Protein AF-A0A9P7RFN3-F1 (afdb_monomer_lite)

Radius of gyration: 37.23 Å; chains: 1; bounding box: 100×53×46 Å

Structure (mmCIF, N/CA/C/O backbone):
data_AF-A0A9P7RFN3-F1
#
_entry.id   AF-A0A9P7RFN3-F1
#
loop_
_atom_site.group_PDB
_atom_site.id
_atom_site.type_symbol
_atom_site.label_atom_id
_atom_site.label_alt_id
_atom_site.label_comp_id
_atom_site.label_asym_id
_atom_site.label_entity_id
_atom_site.label_seq_id
_atom_site.pdbx_PDB_ins_code
_atom_site.Cartn_x
_atom_site.Cartn_y
_atom_site.Cartn_z
_atom_site.occupancy
_atom_site.B_iso_or_equiv
_atom_site.auth_seq_id
_atom_site.auth_comp_id
_atom_site.auth_asym_id
_atom_site.auth_atom_id
_atom_site.pdbx_PDB_model_num
ATOM 1 N N . MET A 1 1 ? 21.310 21.988 17.094 1.00 41.12 1 MET A N 1
ATOM 2 C CA . MET A 1 1 ? 22.028 23.211 16.680 1.00 41.12 1 MET A CA 1
ATOM 3 C C . MET A 1 1 ? 23.391 23.173 17.353 1.00 41.12 1 MET A C 1
ATOM 5 O O . MET A 1 1 ? 23.489 23.483 18.530 1.00 41.12 1 MET A O 1
ATOM 9 N N . VAL A 1 2 ? 24.391 22.618 16.665 1.00 37.69 2 VAL A N 1
ATOM 10 C CA . VAL A 1 2 ? 25.751 22.451 17.198 1.00 37.69 2 VAL A CA 1
ATOM 11 C C . VAL A 1 2 ? 26.599 23.573 16.620 1.00 37.69 2 VAL A C 1
ATOM 13 O O . VAL A 1 2 ? 26.832 23.624 15.416 1.00 37.69 2 VAL A O 1
ATOM 16 N N . THR A 1 3 ? 26.987 24.504 17.481 1.00 38.91 3 THR A N 1
ATOM 17 C CA . THR A 1 3 ? 27.820 25.658 17.145 1.00 38.91 3 THR A CA 1
ATOM 18 C C . THR A 1 3 ? 29.280 25.217 17.185 1.00 38.91 3 THR A C 1
ATOM 20 O O . THR A 1 3 ? 29.795 24.887 18.251 1.00 38.91 3 THR A O 1
ATOM 23 N N . ILE A 1 4 ? 29.945 25.170 16.031 1.00 41.97 4 ILE A N 1
ATOM 24 C CA . ILE A 1 4 ? 31.374 24.848 15.943 1.00 41.97 4 ILE A CA 1
ATOM 25 C C . ILE A 1 4 ? 32.160 26.151 16.136 1.00 41.97 4 ILE A C 1
ATOM 27 O O . ILE A 1 4 ? 31.985 27.109 15.384 1.00 41.97 4 ILE A O 1
ATOM 31 N N . LEU A 1 5 ? 32.986 26.190 17.185 1.00 44.91 5 LEU A N 1
ATOM 32 C CA . LEU A 1 5 ? 33.899 27.290 17.509 1.00 44.91 5 LEU A CA 1
ATOM 33 C C . LEU A 1 5 ? 34.932 27.493 16.378 1.00 44.91 5 LEU A C 1
ATOM 35 O O . LEU A 1 5 ? 35.460 26.500 15.871 1.00 44.91 5 LEU A O 1
ATOM 39 N N . PRO A 1 6 ? 35.290 28.739 16.014 1.00 46.91 6 PRO A N 1
ATOM 40 C CA . PRO A 1 6 ? 36.353 28.992 15.050 1.00 46.91 6 PRO A CA 1
ATOM 41 C C . PRO A 1 6 ? 37.712 28.548 15.609 1.00 46.91 6 PRO A C 1
ATOM 43 O O . PRO A 1 6 ? 38.085 28.852 16.743 1.00 46.91 6 PRO A O 1
ATOM 46 N N . SER A 1 7 ? 38.437 27.799 14.784 1.00 49.69 7 SER A N 1
ATOM 47 C CA . SER A 1 7 ? 39.747 27.220 15.056 1.00 49.69 7 SER A CA 1
ATOM 48 C C . SER A 1 7 ? 40.790 28.274 15.436 1.00 49.69 7 SER A C 1
ATOM 50 O O . SER A 1 7 ? 41.080 29.189 14.666 1.00 49.69 7 SER A O 1
ATOM 52 N N . LEU A 1 8 ? 41.400 28.076 16.605 1.00 51.91 8 LEU A N 1
ATOM 53 C CA . LEU A 1 8 ? 42.621 28.723 17.085 1.00 51.91 8 LEU A CA 1
ATOM 54 C C . LEU A 1 8 ? 43.817 28.320 16.210 1.00 51.91 8 LEU A C 1
ATOM 56 O O . LEU A 1 8 ? 44.515 27.358 16.521 1.00 51.91 8 LEU A O 1
ATOM 60 N N . TRP A 1 9 ? 44.053 29.027 15.109 1.00 46.06 9 TRP A N 1
ATOM 61 C CA . TRP A 1 9 ? 45.324 28.956 14.384 1.00 46.06 9 TRP A CA 1
ATOM 62 C C . TRP A 1 9 ? 45.925 30.364 14.334 1.00 46.06 9 TRP A C 1
ATOM 64 O O . TRP A 1 9 ? 45.251 31.286 13.871 1.00 46.06 9 TRP A O 1
ATOM 74 N N . PRO A 1 10 ? 47.156 30.581 14.830 1.00 53.03 10 PRO A N 1
ATOM 75 C CA . PRO A 1 10 ? 47.802 31.878 14.703 1.00 53.03 10 PRO A CA 1
ATOM 76 C C . PRO A 1 10 ? 48.112 32.151 13.226 1.00 53.03 10 PRO A C 1
ATOM 78 O O . PRO A 1 10 ? 48.768 31.347 12.563 1.00 53.03 10 PRO A O 1
ATOM 81 N N . CYS A 1 11 ? 47.650 33.292 12.709 1.00 50.00 11 CYS A N 1
ATOM 82 C CA . CYS A 1 11 ? 48.078 33.787 11.403 1.00 50.00 11 CYS A CA 1
ATOM 83 C C . CYS A 1 11 ? 49.600 34.005 11.421 1.00 50.00 11 CYS A C 1
ATOM 85 O O . CYS A 1 11 ? 50.093 34.700 12.315 1.00 50.00 11 CYS A O 1
ATOM 87 N N . PRO A 1 12 ? 50.361 33.455 10.461 1.00 52.66 12 PRO A N 1
ATOM 88 C CA . PRO A 1 12 ? 51.785 33.729 10.378 1.00 52.66 12 PRO A CA 1
ATOM 89 C C . PRO A 1 12 ? 52.007 35.205 10.024 1.00 52.66 12 PRO A C 1
ATOM 91 O O . PRO A 1 12 ? 51.424 35.730 9.076 1.00 52.66 12 PRO A O 1
ATOM 94 N N . ASP A 1 13 ? 52.858 35.875 10.802 1.00 53.84 13 ASP A N 1
ATOM 95 C CA . ASP A 1 13 ? 53.282 37.252 10.556 1.00 53.84 13 ASP A CA 1
ATOM 96 C C . ASP A 1 13 ? 54.140 37.302 9.280 1.00 53.84 13 ASP A C 1
ATOM 98 O O . ASP A 1 13 ? 55.315 36.918 9.264 1.00 53.84 13 ASP A O 1
ATOM 102 N N . LEU A 1 14 ? 53.532 37.761 8.182 1.00 55.12 14 LEU A N 1
ATOM 103 C CA . LEU A 1 14 ? 54.145 37.845 6.851 1.00 55.12 14 LEU A CA 1
ATOM 104 C C . LEU A 1 14 ? 55.351 38.800 6.791 1.00 55.12 14 LEU A C 1
ATOM 106 O O . LEU A 1 14 ? 56.052 38.844 5.781 1.00 55.12 14 LEU A O 1
ATOM 110 N N . LYS A 1 15 ? 55.650 39.537 7.868 1.00 54.09 15 LYS A N 1
ATOM 111 C CA . LYS A 1 15 ? 56.782 40.470 7.926 1.00 54.09 15 LYS A CA 1
ATOM 112 C C . LYS A 1 15 ? 58.150 39.798 8.100 1.00 54.09 15 LYS A C 1
ATOM 114 O O . LYS A 1 15 ? 59.167 40.485 8.038 1.00 54.09 15 LYS A O 1
ATOM 119 N N . LYS A 1 16 ? 58.199 38.472 8.291 1.00 53.00 16 LYS A N 1
ATOM 120 C CA . LYS A 1 16 ? 59.442 37.690 8.463 1.00 53.00 16 LYS A CA 1
ATOM 121 C C . LYS A 1 16 ? 59.885 36.882 7.241 1.00 53.00 16 LYS A C 1
ATOM 123 O O . LYS A 1 16 ? 60.815 36.086 7.353 1.00 53.00 16 LYS A O 1
ATOM 128 N N . ILE A 1 17 ? 59.280 37.091 6.073 1.00 52.03 17 ILE A N 1
ATOM 129 C CA . ILE A 1 17 ? 59.792 36.499 4.833 1.00 52.03 17 ILE A CA 1
ATOM 130 C C . ILE A 1 17 ? 60.946 37.377 4.342 1.00 52.03 17 ILE A C 1
ATOM 132 O O . ILE A 1 17 ? 60.751 38.349 3.616 1.00 52.03 17 ILE A O 1
ATOM 136 N N . SER A 1 18 ? 62.168 37.057 4.773 1.00 59.69 18 SER A N 1
ATOM 137 C CA . SER A 1 18 ? 63.365 37.609 4.146 1.00 59.69 18 SER A CA 1
ATOM 138 C C . SER A 1 18 ? 63.447 37.067 2.721 1.00 59.69 18 SER A C 1
ATOM 140 O O . SER A 1 18 ? 63.656 35.867 2.524 1.00 59.69 18 SER A O 1
ATOM 142 N N . LEU A 1 19 ? 63.274 37.938 1.729 1.00 58.59 19 LEU A N 1
ATOM 143 C CA . LEU A 1 19 ? 63.600 37.609 0.346 1.00 58.59 19 LEU A CA 1
ATOM 144 C C . LEU A 1 19 ? 65.082 37.201 0.274 1.00 58.59 19 LEU A C 1
ATOM 146 O O . LEU A 1 19 ? 65.923 37.876 0.875 1.00 58.59 19 LEU A O 1
ATOM 150 N N . PRO A 1 20 ? 65.418 36.104 -0.424 1.00 53.91 20 PRO A N 1
ATOM 151 C CA . PRO A 1 20 ? 66.803 35.687 -0.571 1.00 53.91 20 PRO A CA 1
ATOM 152 C C . PRO A 1 20 ? 67.616 36.798 -1.245 1.00 53.91 20 PRO A C 1
ATOM 154 O O . PRO A 1 20 ? 67.157 37.422 -2.204 1.00 53.91 20 PRO A O 1
ATOM 157 N N . SER A 1 21 ? 68.825 37.045 -0.724 1.00 57.56 21 SER A N 1
ATOM 158 C CA . SER A 1 21 ? 69.768 38.008 -1.301 1.00 57.56 21 SER A CA 1
ATOM 159 C C . SER A 1 21 ? 69.976 37.721 -2.789 1.00 57.56 21 SER A C 1
ATOM 161 O O . SER A 1 21 ? 70.063 36.563 -3.208 1.00 57.56 21 SER A O 1
ATOM 163 N N . ARG A 1 22 ? 70.071 38.794 -3.579 1.00 52.34 22 ARG A N 1
ATOM 164 C CA . ARG A 1 22 ? 70.150 38.793 -5.048 1.00 52.34 22 ARG A CA 1
ATOM 165 C C . ARG A 1 22 ? 71.314 37.951 -5.595 1.00 52.34 22 ARG A C 1
ATOM 167 O O . ARG A 1 22 ? 71.239 37.481 -6.727 1.00 52.34 22 ARG A O 1
ATOM 174 N N . ASP A 1 23 ? 72.322 37.683 -4.770 1.00 54.81 23 ASP A N 1
ATOM 175 C CA . ASP A 1 23 ? 73.477 36.842 -5.104 1.00 54.81 23 ASP A CA 1
ATOM 176 C C . ASP A 1 23 ? 73.135 35.350 -5.212 1.00 54.81 23 ASP A C 1
ATOM 178 O O . ASP A 1 23 ? 73.870 34.593 -5.839 1.00 54.81 23 ASP A O 1
ATOM 182 N N . ASN A 1 24 ? 71.999 34.913 -4.658 1.00 53.22 24 ASN A N 1
ATOM 183 C CA . ASN A 1 24 ? 71.583 33.513 -4.705 1.00 53.22 24 ASN A CA 1
ATOM 184 C C . ASN A 1 24 ? 70.831 33.157 -5.999 1.00 53.22 24 ASN A C 1
ATOM 186 O O . ASN A 1 24 ? 70.698 31.985 -6.316 1.00 53.22 24 ASN A O 1
ATOM 190 N N . LEU A 1 25 ? 70.368 34.144 -6.779 1.00 52.97 25 LEU A N 1
ATOM 191 C CA . LEU A 1 25 ? 69.682 33.920 -8.064 1.00 52.97 25 LEU A CA 1
ATOM 192 C C . LEU A 1 25 ? 70.647 33.556 -9.204 1.00 52.97 25 LEU A C 1
ATOM 194 O O . LEU A 1 25 ? 70.244 32.915 -10.173 1.00 52.97 25 LEU A O 1
ATOM 198 N N . SER A 1 26 ? 71.924 33.931 -9.092 1.00 54.75 26 SER A N 1
ATOM 199 C CA . SER A 1 26 ? 72.938 33.653 -10.117 1.00 54.75 26 SER A CA 1
ATOM 200 C C . SER A 1 26 ? 73.392 32.188 -10.128 1.00 54.75 26 SER A C 1
ATOM 202 O O . SER A 1 26 ? 73.769 31.674 -11.181 1.00 54.75 26 SER A O 1
ATOM 204 N N . SER A 1 27 ? 73.306 31.487 -8.990 1.00 56.91 27 SER A N 1
ATOM 205 C CA . SER A 1 27 ? 73.631 30.056 -8.902 1.00 56.91 27 SER A CA 1
ATOM 206 C C . SER A 1 27 ? 72.587 29.186 -9.609 1.00 56.91 27 SER A C 1
ATOM 208 O O . SER A 1 27 ? 72.933 28.163 -10.197 1.00 56.91 27 SER A O 1
ATOM 210 N N . TRP A 1 28 ? 71.326 29.630 -9.627 1.00 54.34 28 TRP A N 1
ATOM 211 C CA . TRP A 1 28 ? 70.235 28.945 -10.317 1.00 54.34 28 TRP A CA 1
ATOM 212 C C . TRP A 1 28 ? 70.320 29.092 -11.828 1.00 54.34 28 TRP A C 1
ATOM 214 O O . TRP A 1 28 ? 69.961 28.155 -12.521 1.00 54.34 28 TRP A O 1
ATOM 224 N N . LEU A 1 29 ? 70.802 30.227 -12.342 1.00 57.75 29 LEU A N 1
ATOM 225 C CA . LEU A 1 29 ? 70.919 30.487 -13.784 1.00 57.75 29 LEU A CA 1
ATOM 226 C C . LEU A 1 29 ? 72.100 29.761 -14.453 1.00 57.75 29 LEU A C 1
ATOM 228 O O . LEU A 1 29 ? 72.126 29.657 -15.674 1.00 57.75 29 LEU A O 1
ATOM 232 N N . ASN A 1 30 ? 73.049 29.238 -13.669 1.00 59.09 30 ASN A N 1
ATOM 233 C CA . ASN A 1 30 ? 74.244 28.538 -14.160 1.00 59.09 30 ASN A CA 1
ATOM 234 C C . ASN A 1 30 ? 74.215 27.023 -13.905 1.00 59.09 30 ASN A C 1
ATOM 236 O O . ASN A 1 30 ? 75.252 26.359 -13.964 1.00 59.09 30 ASN A O 1
ATOM 240 N N . MET A 1 31 ? 73.049 26.452 -13.599 1.00 59.44 31 MET A N 1
ATOM 241 C CA . MET A 1 31 ? 72.950 25.009 -13.419 1.00 59.44 31 MET A CA 1
ATOM 242 C C . MET A 1 31 ? 73.069 24.282 -14.768 1.00 59.44 31 MET A C 1
ATOM 244 O O . MET A 1 31 ? 72.445 24.694 -15.748 1.00 59.44 31 MET A O 1
ATOM 248 N N . PRO A 1 32 ? 73.836 23.178 -14.850 1.00 69.88 32 PRO A N 1
ATOM 249 C CA . PRO A 1 32 ? 73.874 22.372 -16.060 1.00 69.88 32 PRO A CA 1
ATOM 250 C C . PRO A 1 32 ? 72.473 21.819 -16.344 1.00 69.88 32 PRO A C 1
ATOM 252 O O . PRO A 1 32 ? 71.749 21.456 -15.416 1.00 69.88 32 PRO A O 1
ATOM 255 N N . LEU A 1 33 ? 72.108 21.703 -17.625 1.00 71.44 33 LEU A N 1
ATOM 256 C CA . LEU A 1 33 ? 70.799 21.215 -18.091 1.00 71.44 33 LEU A CA 1
ATOM 257 C C . LEU A 1 33 ? 70.340 19.925 -17.375 1.00 71.44 33 LEU A C 1
ATOM 259 O O . LEU A 1 33 ? 69.157 19.744 -17.101 1.00 71.44 33 LEU A O 1
ATOM 263 N N . SER A 1 34 ? 71.297 19.071 -16.997 1.00 73.88 34 SER A N 1
ATOM 264 C CA . SER A 1 34 ? 71.083 17.858 -16.202 1.00 73.88 34 SER A CA 1
ATOM 265 C C . SER A 1 34 ? 70.340 18.102 -14.881 1.00 73.88 34 SER A C 1
ATOM 267 O O . SER A 1 34 ? 69.484 17.306 -14.510 1.00 73.88 34 SER A O 1
ATOM 269 N N . ASN A 1 35 ? 70.620 19.195 -14.170 1.00 74.94 35 ASN A N 1
ATOM 270 C CA . ASN A 1 35 ? 70.002 19.471 -12.871 1.00 74.94 35 ASN A CA 1
ATOM 271 C C . ASN A 1 35 ? 68.534 19.883 -13.018 1.00 74.94 35 ASN A C 1
ATOM 273 O O . ASN A 1 35 ? 67.705 19.480 -12.205 1.00 74.94 35 ASN A O 1
ATOM 277 N N . TYR A 1 36 ? 68.195 20.611 -14.084 1.00 74.75 36 TYR A N 1
ATOM 278 C CA . TYR A 1 36 ? 66.805 20.945 -14.396 1.00 74.75 36 TYR A CA 1
ATOM 279 C C . TYR A 1 36 ? 65.994 19.706 -14.769 1.00 74.75 36 TYR A C 1
ATOM 281 O O . TYR A 1 36 ? 64.854 19.564 -14.333 1.00 74.75 36 TYR A O 1
ATOM 289 N N . LEU A 1 37 ? 66.591 18.777 -15.523 1.00 78.81 37 LEU A N 1
ATOM 290 C CA . LEU A 1 37 ? 65.948 17.508 -15.869 1.00 78.81 37 LEU A CA 1
ATOM 291 C C . LEU A 1 37 ? 65.695 16.642 -14.629 1.00 78.81 37 LEU A C 1
ATOM 293 O O . LEU A 1 37 ? 64.618 16.056 -14.509 1.00 78.81 37 LEU A O 1
ATOM 297 N N . VAL A 1 38 ? 66.636 16.609 -13.679 1.00 83.75 38 VAL A N 1
ATOM 298 C CA . VAL A 1 38 ? 66.479 15.905 -12.392 1.00 83.75 38 VAL A CA 1
ATOM 299 C C . VAL A 1 38 ? 65.382 16.549 -11.540 1.00 83.75 38 VAL A C 1
ATOM 301 O O . VAL A 1 38 ? 64.520 15.854 -11.011 1.00 83.75 38 VAL A O 1
ATOM 304 N N . GLN A 1 39 ? 65.347 17.879 -11.444 1.00 79.50 39 GLN A N 1
ATOM 305 C CA . GLN A 1 39 ? 64.295 18.577 -10.699 1.00 79.50 39 GLN A CA 1
ATOM 306 C C . GLN A 1 39 ? 62.908 18.379 -11.323 1.00 79.50 39 GLN A C 1
ATOM 308 O O . GLN A 1 39 ? 61.947 18.113 -10.600 1.00 79.50 39 GLN A O 1
ATOM 313 N N . ALA A 1 40 ? 62.802 18.446 -12.652 1.00 83.12 40 ALA A N 1
ATOM 314 C CA . ALA A 1 40 ? 61.553 18.194 -13.362 1.00 83.12 40 ALA A CA 1
ATOM 315 C C . ALA A 1 40 ? 61.064 16.754 -13.155 1.00 83.12 40 ALA A C 1
ATOM 317 O O . ALA A 1 40 ? 59.883 16.540 -12.893 1.00 83.12 40 ALA A O 1
ATOM 318 N N . SER A 1 41 ? 61.964 15.768 -13.197 1.00 84.06 41 SER A N 1
ATOM 319 C CA . SER A 1 41 ? 61.596 14.366 -12.968 1.00 84.06 41 SER A CA 1
ATOM 320 C C . SER A 1 41 ? 61.197 14.088 -11.515 1.00 84.06 41 SER A C 1
ATOM 322 O O . SER A 1 41 ? 60.222 13.372 -11.299 1.00 84.06 41 SER A O 1
ATOM 324 N N . ILE A 1 42 ? 61.844 14.718 -10.526 1.00 88.19 42 ILE A N 1
ATOM 325 C CA . ILE A 1 42 ? 61.420 14.655 -9.115 1.00 88.19 42 ILE A CA 1
ATOM 326 C C . ILE A 1 42 ? 60.032 15.281 -8.928 1.00 88.19 42 ILE A C 1
ATOM 328 O O . ILE A 1 42 ? 59.178 14.688 -8.270 1.00 88.19 42 ILE A O 1
ATOM 332 N N . ALA A 1 43 ? 59.780 16.450 -9.523 1.00 85.94 43 ALA A N 1
ATOM 333 C CA . ALA A 1 43 ? 58.481 17.115 -9.433 1.00 85.94 43 ALA A CA 1
ATOM 334 C C . ALA A 1 43 ? 57.360 16.261 -10.048 1.00 85.94 43 ALA A C 1
ATOM 336 O O . ALA A 1 43 ? 56.304 16.099 -9.440 1.00 85.94 43 ALA A O 1
ATOM 337 N N . VAL A 1 44 ? 57.612 15.652 -11.212 1.00 87.06 44 VAL A N 1
ATOM 338 C CA . VAL A 1 44 ? 56.673 14.722 -11.860 1.00 87.06 44 VAL A CA 1
ATOM 339 C C . VAL A 1 44 ? 56.415 13.497 -10.979 1.00 87.06 44 VAL A C 1
ATOM 341 O O . VAL A 1 44 ? 55.261 13.121 -10.786 1.00 87.06 44 VAL A O 1
ATOM 344 N N . LEU A 1 45 ? 57.459 12.910 -10.386 1.00 86.75 45 LEU A N 1
ATOM 345 C CA . LEU A 1 45 ? 57.329 11.769 -9.473 1.00 86.75 45 LEU A CA 1
ATOM 346 C C . LEU A 1 45 ? 56.486 12.103 -8.239 1.00 86.75 45 LEU A C 1
ATOM 348 O O . LEU A 1 45 ? 55.625 11.308 -7.875 1.00 86.75 45 LEU A O 1
ATOM 352 N N . LEU A 1 46 ? 56.682 13.276 -7.630 1.00 84.00 46 LEU A N 1
ATOM 353 C CA . LEU A 1 46 ? 55.899 13.720 -6.472 1.00 84.00 46 LEU A CA 1
ATOM 354 C C . LEU A 1 46 ? 54.423 13.949 -6.815 1.00 84.00 46 LEU A C 1
ATOM 356 O O . LEU A 1 46 ? 53.554 13.595 -6.021 1.00 84.00 46 LEU A O 1
ATOM 360 N N . VAL A 1 47 ? 54.127 14.487 -8.002 1.00 82.25 47 VAL A N 1
ATOM 361 C CA . VAL A 1 47 ? 52.744 14.645 -8.476 1.00 82.25 47 VAL A CA 1
ATOM 362 C C . VAL A 1 47 ? 52.094 13.280 -8.703 1.00 82.25 47 VAL A C 1
ATOM 364 O O . VAL A 1 47 ? 50.987 13.053 -8.223 1.00 82.25 47 VAL A O 1
ATOM 367 N N . ILE A 1 48 ? 52.785 12.340 -9.357 1.00 80.31 48 ILE A N 1
ATOM 368 C CA . ILE A 1 48 ? 52.266 10.981 -9.588 1.00 80.31 48 ILE A CA 1
ATOM 369 C C . ILE A 1 48 ? 52.026 10.253 -8.257 1.00 80.31 48 ILE A C 1
ATOM 371 O O . ILE A 1 48 ? 50.949 9.691 -8.061 1.00 80.31 48 ILE A O 1
ATOM 375 N N . PHE A 1 49 ? 52.972 10.318 -7.313 1.00 76.94 49 PHE A N 1
ATOM 376 C CA . PHE A 1 49 ? 52.814 9.710 -5.986 1.00 76.94 49 PHE A CA 1
ATOM 377 C C . PHE A 1 49 ? 51.671 10.348 -5.186 1.00 76.94 49 PHE A C 1
ATOM 379 O O . PHE A 1 49 ? 50.923 9.642 -4.510 1.00 76.94 49 PHE A O 1
ATOM 386 N N . GLY A 1 50 ? 51.499 11.671 -5.289 1.00 69.81 50 GLY A N 1
ATOM 387 C CA . GLY A 1 50 ? 50.391 12.396 -4.667 1.00 69.81 5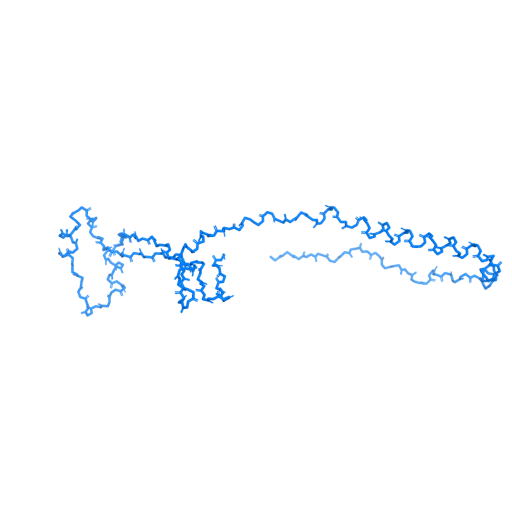0 GLY A CA 1
ATOM 388 C C . GLY A 1 50 ? 49.025 11.995 -5.228 1.00 69.81 50 GLY A C 1
ATOM 389 O O . GLY A 1 50 ? 48.077 11.839 -4.461 1.00 69.81 50 GLY A O 1
ATOM 390 N N . ILE A 1 51 ? 48.933 11.757 -6.542 1.00 66.75 51 ILE A N 1
ATOM 391 C CA . ILE A 1 51 ? 47.718 11.241 -7.194 1.00 66.75 51 ILE A CA 1
ATOM 392 C C . ILE A 1 51 ? 47.460 9.784 -6.772 1.00 66.75 51 ILE A C 1
ATOM 394 O O . ILE A 1 51 ? 46.319 9.413 -6.499 1.00 66.75 51 ILE A O 1
ATOM 398 N N . GLN A 1 52 ? 48.505 8.956 -6.657 1.00 61.62 52 GLN A N 1
ATOM 399 C CA . GLN A 1 52 ? 48.368 7.551 -6.253 1.00 61.62 52 GLN A CA 1
ATOM 400 C C . GLN A 1 52 ? 47.991 7.373 -4.773 1.00 61.62 52 GLN A C 1
ATOM 402 O O . GLN A 1 52 ? 47.253 6.445 -4.451 1.00 61.62 52 GLN A O 1
ATOM 407 N N . MET A 1 53 ? 48.423 8.262 -3.869 1.00 61.25 53 MET A N 1
ATOM 408 C CA . MET A 1 53 ? 48.091 8.166 -2.438 1.00 61.25 53 MET A CA 1
ATOM 409 C C . MET A 1 53 ? 46.654 8.583 -2.072 1.00 61.25 53 MET A C 1
ATOM 411 O O . MET A 1 53 ? 46.254 8.402 -0.924 1.00 61.25 53 MET A O 1
ATOM 415 N N . GLN A 1 54 ? 45.847 9.097 -3.006 1.00 59.12 54 GLN A N 1
ATOM 416 C CA . GLN A 1 54 ? 44.494 9.587 -2.694 1.00 59.12 54 GLN A CA 1
ATOM 417 C C . GLN A 1 54 ? 43.360 8.545 -2.754 1.00 59.12 54 GLN A C 1
ATOM 419 O O . GLN A 1 54 ? 42.211 8.925 -2.549 1.00 59.12 54 GLN A O 1
ATOM 424 N N . THR A 1 55 ? 43.597 7.252 -3.013 1.00 56.59 55 THR A N 1
ATOM 425 C CA . THR A 1 55 ? 42.491 6.405 -3.528 1.00 56.59 55 THR A CA 1
ATOM 426 C C . THR A 1 55 ? 42.092 5.141 -2.768 1.00 56.59 55 THR A C 1
ATOM 428 O O . THR A 1 55 ? 41.160 4.490 -3.217 1.00 56.59 55 THR A O 1
ATOM 431 N N . THR A 1 56 ? 42.638 4.805 -1.597 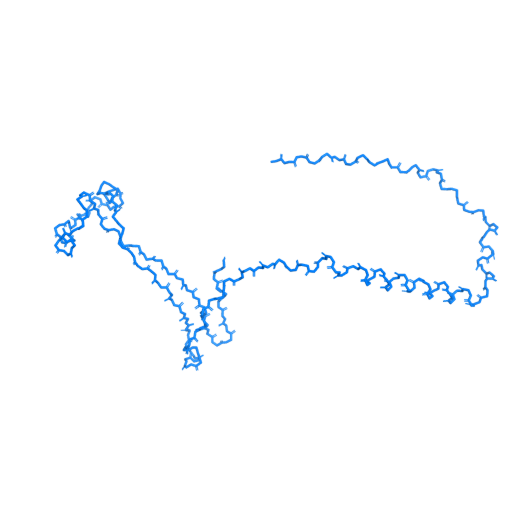1.00 55.56 56 THR A N 1
ATOM 432 C CA . THR A 1 56 ? 42.164 3.602 -0.863 1.00 55.56 56 THR A CA 1
ATOM 433 C C . THR A 1 56 ? 41.231 3.883 0.314 1.00 55.56 56 THR A C 1
ATOM 435 O O . THR A 1 56 ? 40.342 3.080 0.576 1.00 55.56 56 THR A O 1
ATOM 438 N N . ALA A 1 57 ? 41.358 5.021 1.005 1.00 53.81 57 ALA A N 1
ATOM 439 C CA . ALA A 1 57 ? 40.541 5.303 2.195 1.00 53.81 57 ALA A CA 1
ATOM 440 C C . ALA A 1 57 ? 39.161 5.930 1.893 1.00 53.81 57 ALA A C 1
ATOM 442 O O . ALA A 1 57 ? 38.269 5.866 2.732 1.00 53.81 57 ALA A O 1
ATOM 443 N N . ALA A 1 58 ? 38.967 6.516 0.705 1.00 54.88 58 ALA A N 1
ATOM 444 C CA . ALA A 1 58 ? 37.729 7.212 0.324 1.00 54.88 58 ALA A CA 1
ATOM 445 C C . ALA A 1 58 ? 36.786 6.385 -0.578 1.00 54.88 58 ALA A C 1
ATOM 447 O O . ALA A 1 58 ? 35.724 6.868 -0.957 1.00 54.88 58 ALA A O 1
ATOM 448 N N . GLN A 1 59 ? 37.154 5.146 -0.928 1.00 55.38 59 GLN A N 1
ATOM 449 C CA . GLN A 1 59 ? 36.377 4.274 -1.823 1.00 55.38 59 GLN A CA 1
ATOM 450 C C . GLN A 1 59 ? 35.479 3.266 -1.097 1.00 55.38 59 GLN A C 1
ATOM 452 O O . GLN A 1 59 ? 34.951 2.353 -1.734 1.00 55.38 59 GLN A O 1
ATOM 457 N N . ALA A 1 60 ? 35.263 3.420 0.212 1.00 58.91 60 ALA A N 1
ATOM 458 C CA . ALA A 1 60 ? 34.172 2.717 0.870 1.00 58.91 60 ALA A CA 1
ATOM 459 C C . ALA A 1 60 ? 32.856 3.286 0.321 1.00 58.91 60 ALA A C 1
ATOM 461 O O . ALA A 1 60 ? 32.305 4.252 0.847 1.00 58.91 60 ALA A O 1
ATOM 462 N N . THR A 1 61 ? 32.389 2.712 -0.789 1.00 62.62 61 THR A N 1
ATOM 463 C CA . THR A 1 61 ? 31.010 2.853 -1.236 1.00 62.62 61 THR A CA 1
ATOM 464 C C . THR A 1 61 ? 30.162 2.492 -0.023 1.00 62.62 61 THR A C 1
ATOM 466 O O . THR A 1 61 ? 30.355 1.403 0.532 1.00 62.62 61 THR A O 1
ATOM 469 N N . PRO A 1 62 ? 29.282 3.388 0.461 1.00 62.09 62 PRO A N 1
ATOM 470 C CA . PRO A 1 62 ? 28.299 2.959 1.432 1.00 62.09 62 PRO A CA 1
ATOM 471 C C . PRO A 1 62 ? 27.634 1.720 0.837 1.00 62.09 62 PRO A C 1
ATOM 473 O O . PRO A 1 62 ? 27.312 1.715 -0.353 1.00 62.09 62 PRO A O 1
ATOM 476 N N . LEU A 1 63 ? 27.498 0.652 1.625 1.00 61.53 63 LEU A N 1
ATOM 477 C CA . LEU A 1 63 ? 26.614 -0.451 1.274 1.00 61.53 63 LEU A CA 1
ATOM 478 C C . LEU A 1 63 ? 25.201 0.133 1.235 1.00 61.53 63 LEU A C 1
ATOM 480 O O . LEU A 1 63 ? 24.468 0.111 2.220 1.00 61.53 63 LEU A O 1
ATOM 484 N N . THR A 1 64 ? 24.854 0.746 0.110 1.00 63.84 64 THR A N 1
ATOM 485 C CA . THR A 1 64 ? 23.501 1.156 -0.200 1.00 63.84 64 THR A CA 1
ATOM 486 C C . THR A 1 64 ? 22.781 -0.149 -0.464 1.00 63.84 64 THR A C 1
ATOM 488 O O . THR A 1 64 ? 22.904 -0.735 -1.537 1.00 63.84 64 THR A O 1
ATOM 491 N N . CYS A 1 65 ? 22.103 -0.670 0.552 1.00 63.62 65 CYS A N 1
ATOM 492 C CA . CYS A 1 65 ? 21.127 -1.723 0.346 1.00 63.62 65 CYS A CA 1
ATOM 493 C C . CYS A 1 65 ? 20.021 -1.121 -0.523 1.00 63.62 65 CYS A C 1
ATOM 495 O O . CYS A 1 65 ? 19.107 -0.482 -0.009 1.00 63.62 65 CYS A O 1
ATOM 497 N N . THR A 1 66 ? 20.143 -1.250 -1.840 1.00 60.25 66 THR A N 1
ATOM 498 C CA . THR A 1 66 ? 19.060 -0.914 -2.756 1.00 60.25 66 THR A CA 1
ATOM 499 C C . THR A 1 66 ? 18.119 -2.101 -2.757 1.00 60.25 66 THR A C 1
ATOM 501 O O . THR A 1 66 ? 18.525 -3.213 -3.100 1.00 60.25 66 THR A O 1
ATOM 504 N N . ASN A 1 67 ? 16.882 -1.880 -2.323 1.00 64.19 67 ASN A N 1
ATOM 505 C CA . ASN A 1 67 ? 15.824 -2.841 -2.576 1.00 64.19 67 ASN A CA 1
ATOM 506 C C . ASN A 1 67 ? 15.658 -2.889 -4.100 1.00 64.19 67 ASN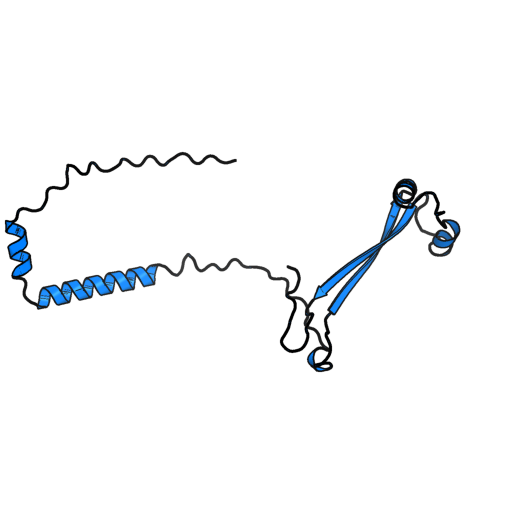 A C 1
ATOM 508 O O . ASN A 1 67 ? 15.445 -1.849 -4.716 1.00 64.19 67 ASN A O 1
ATOM 512 N N . VAL A 1 68 ? 15.913 -4.047 -4.705 1.00 68.06 68 VAL A N 1
ATOM 513 C CA . VAL A 1 68 ? 15.736 -4.239 -6.146 1.00 68.06 68 VAL A CA 1
ATOM 514 C C . VAL A 1 68 ? 14.453 -5.023 -6.301 1.00 68.06 68 VAL A C 1
ATOM 516 O O . VAL A 1 68 ? 14.379 -6.174 -5.859 1.00 68.06 68 VAL A O 1
ATOM 519 N N . ASP A 1 69 ? 13.451 -4.387 -6.892 1.00 82.94 69 ASP A N 1
ATOM 520 C CA . ASP A 1 69 ? 12.189 -5.044 -7.161 1.00 82.94 69 ASP A CA 1
ATOM 521 C C . ASP A 1 69 ? 12.336 -6.128 -8.240 1.00 82.94 69 ASP A C 1
ATOM 523 O O . ASP A 1 69 ? 13.294 -6.185 -9.017 1.00 82.94 69 ASP A O 1
ATOM 527 N N . GLN A 1 70 ? 11.390 -7.064 -8.245 1.00 86.19 70 GLN A N 1
ATOM 528 C CA . GLN A 1 70 ? 11.365 -8.155 -9.219 1.00 86.19 70 GLN A CA 1
ATOM 529 C C . GLN A 1 70 ? 11.057 -7.607 -10.633 1.00 86.19 70 GLN A C 1
ATOM 531 O O . GLN A 1 70 ? 10.165 -6.780 -10.784 1.00 86.19 70 GLN A O 1
ATOM 536 N N . PRO A 1 71 ? 11.715 -8.094 -11.697 1.00 89.81 71 PRO A N 1
ATOM 537 C CA . PRO A 1 71 ? 11.497 -7.574 -13.045 1.00 89.81 71 PRO A CA 1
ATOM 538 C C . PRO A 1 71 ? 10.131 -7.973 -13.623 1.00 89.81 71 PRO A C 1
ATOM 540 O O . PRO A 1 71 ? 9.561 -9.011 -13.277 1.00 89.81 71 PRO A O 1
ATOM 543 N N . ASN A 1 72 ? 9.648 -7.182 -14.577 1.00 92.06 72 ASN A N 1
ATOM 544 C CA . ASN A 1 72 ? 8.403 -7.335 -15.316 1.00 92.06 72 ASN A CA 1
ATOM 545 C C . ASN A 1 72 ? 8.494 -8.487 -16.322 1.00 92.06 72 ASN A C 1
ATOM 547 O O . ASN A 1 72 ? 9.107 -8.345 -17.387 1.00 92.06 72 ASN A O 1
ATOM 551 N N . PRO A 1 73 ? 7.838 -9.631 -16.050 1.00 94.06 73 PRO A N 1
ATOM 552 C CA . PRO A 1 73 ? 7.994 -10.827 -16.870 1.00 94.06 73 PRO A CA 1
ATOM 553 C C . PRO A 1 73 ? 7.300 -10.722 -18.235 1.00 94.06 73 PRO A C 1
ATOM 555 O O . PRO A 1 73 ? 7.545 -11.552 -19.114 1.00 94.06 73 PRO A O 1
ATOM 558 N N . ILE A 1 74 ? 6.419 -9.733 -18.425 1.00 95.00 74 ILE A N 1
ATOM 559 C CA . ILE A 1 74 ? 5.626 -9.574 -19.649 1.00 95.00 74 ILE A CA 1
ATOM 560 C C . ILE A 1 74 ? 6.084 -8.404 -20.522 1.00 95.00 74 ILE A C 1
ATOM 562 O O . ILE A 1 74 ? 5.553 -8.238 -21.617 1.00 95.00 74 ILE A O 1
ATOM 566 N N . PHE A 1 75 ? 7.088 -7.630 -20.100 1.00 94.12 75 PHE A N 1
ATOM 567 C CA . PHE A 1 75 ? 7.552 -6.459 -20.849 1.00 94.12 75 PHE A CA 1
ATOM 568 C C . PHE A 1 75 ? 7.918 -6.792 -22.307 1.00 94.12 75 PHE A C 1
ATOM 570 O O . PHE A 1 75 ? 7.452 -6.141 -23.240 1.00 94.12 75 PHE A O 1
ATOM 577 N N . SER A 1 76 ? 8.680 -7.869 -22.522 1.00 94.25 76 SER A N 1
ATOM 578 C CA . SER A 1 76 ? 9.089 -8.308 -23.865 1.00 94.25 76 SER A CA 1
ATOM 579 C C . SER A 1 76 ? 7.936 -8.840 -24.724 1.00 94.25 76 SER A C 1
ATOM 581 O O . SER A 1 76 ? 8.050 -8.874 -25.947 1.00 94.25 76 SER A O 1
ATOM 583 N N . GLN A 1 77 ? 6.830 -9.252 -24.100 1.00 97.31 77 GLN A N 1
ATOM 584 C CA . GLN A 1 77 ? 5.660 -9.813 -24.780 1.00 97.31 77 GLN A CA 1
ATOM 585 C C . GLN A 1 77 ? 4.735 -8.714 -25.315 1.00 97.31 77 GLN A C 1
ATOM 587 O O . GLN A 1 77 ? 4.023 -8.934 -26.294 1.00 97.31 77 GLN A O 1
ATOM 592 N N . TYR A 1 78 ? 4.775 -7.523 -24.707 1.00 95.69 78 TYR A N 1
ATOM 593 C CA . TYR A 1 78 ? 3.927 -6.388 -25.066 1.00 95.69 78 TYR A CA 1
ATOM 594 C C . TYR A 1 78 ? 4.758 -5.121 -25.337 1.00 95.69 78 TYR A C 1
ATOM 596 O O . TYR A 1 78 ? 4.586 -4.111 -24.656 1.00 95.69 78 TYR A O 1
ATOM 604 N N . PRO A 1 79 ? 5.632 -5.126 -26.363 1.00 92.44 79 PRO A N 1
ATOM 605 C CA . PRO A 1 79 ? 6.600 -4.047 -26.602 1.00 92.44 79 PRO A CA 1
ATOM 606 C C . PRO A 1 79 ? 5.962 -2.690 -26.942 1.00 92.44 79 PRO A C 1
ATOM 608 O O . PRO A 1 79 ? 6.606 -1.653 -26.810 1.00 92.44 79 PRO A O 1
ATOM 611 N N . ASN A 1 80 ? 4.698 -2.686 -27.373 1.00 95.88 80 ASN A N 1
ATOM 612 C CA . ASN A 1 80 ? 3.939 -1.481 -27.716 1.00 95.88 80 ASN A CA 1
ATOM 613 C C . ASN A 1 80 ? 2.915 -1.087 -26.639 1.00 95.88 80 ASN A C 1
ATOM 615 O O . ASN A 1 80 ? 2.063 -0.235 -26.894 1.00 95.88 80 ASN A O 1
ATOM 619 N N . ASN A 1 81 ? 2.988 -1.678 -25.444 1.00 96.50 81 ASN A N 1
ATOM 620 C CA . ASN A 1 81 ? 2.119 -1.349 -24.321 1.00 96.50 81 ASN A CA 1
ATOM 621 C C . ASN A 1 81 ? 2.965 -0.951 -23.113 1.00 96.50 81 ASN A C 1
ATOM 623 O O . ASN A 1 81 ? 4.049 -1.486 -22.891 1.00 96.50 81 ASN A O 1
ATOM 627 N N . ALA A 1 82 ? 2.445 -0.027 -22.308 1.00 94.75 82 ALA A N 1
ATOM 628 C CA . ALA A 1 82 ? 3.000 0.205 -20.986 1.00 94.75 82 ALA A CA 1
ATOM 629 C C . ALA A 1 82 ? 2.672 -1.009 -20.105 1.00 94.75 82 ALA A C 1
ATOM 631 O O . ALA A 1 82 ? 1.511 -1.412 -20.007 1.00 94.75 82 ALA A O 1
ATOM 632 N N . THR A 1 83 ? 3.691 -1.604 -19.496 1.00 95.38 83 THR A N 1
ATOM 633 C CA . THR A 1 83 ? 3.546 -2.742 -18.580 1.00 95.38 83 THR A CA 1
ATOM 634 C C . THR A 1 83 ? 4.366 -2.482 -17.323 1.00 95.38 83 THR A C 1
ATOM 636 O O . THR A 1 83 ? 5.314 -1.706 -17.361 1.00 95.38 83 THR A O 1
ATOM 639 N N . GLY A 1 84 ? 4.006 -3.119 -16.217 1.00 92.25 84 GLY A N 1
ATOM 640 C CA . GLY A 1 84 ? 4.732 -3.052 -14.950 1.00 92.25 84 GLY A CA 1
ATOM 641 C C . GLY A 1 84 ? 4.211 -4.121 -14.001 1.00 92.25 84 GLY A C 1
ATOM 642 O O . GLY A 1 84 ? 3.370 -4.938 -14.396 1.00 92.25 84 GLY A O 1
ATOM 643 N N . LEU A 1 85 ? 4.677 -4.110 -12.757 1.00 90.88 85 LEU A N 1
ATOM 644 C CA . LEU A 1 85 ? 4.105 -4.937 -11.702 1.00 90.88 85 LEU A CA 1
ATOM 645 C C . LEU A 1 85 ? 3.490 -4.074 -10.618 1.00 90.88 85 LEU A C 1
ATOM 647 O O . LEU A 1 85 ? 4.017 -3.033 -10.244 1.00 90.88 85 LEU A O 1
ATOM 651 N N . LEU A 1 86 ? 2.392 -4.594 -10.084 1.00 88.75 86 LEU A N 1
ATOM 652 C CA . LEU A 1 86 ? 1.658 -4.024 -8.973 1.00 88.75 86 LEU A CA 1
ATOM 653 C C . LEU A 1 86 ? 1.576 -5.096 -7.884 1.00 88.75 86 LEU A C 1
ATOM 655 O O . LEU A 1 86 ? 0.805 -6.055 -7.986 1.00 88.75 86 LEU A O 1
ATOM 659 N N . ASN A 1 87 ? 2.386 -4.940 -6.840 1.00 86.94 87 ASN A N 1
ATOM 660 C CA . ASN A 1 87 ? 2.352 -5.795 -5.660 1.00 86.94 87 ASN A CA 1
ATOM 661 C C . ASN A 1 87 ? 1.430 -5.160 -4.619 1.00 86.94 87 ASN A C 1
ATOM 663 O O . ASN A 1 87 ? 1.772 -4.144 -4.023 1.00 86.94 87 ASN A O 1
ATOM 667 N N . VAL A 1 88 ? 0.255 -5.749 -4.387 1.00 89.88 88 VAL A N 1
ATOM 668 C CA . VAL A 1 88 ? -0.745 -5.183 -3.469 1.00 89.88 88 VAL A CA 1
ATOM 669 C C . VAL A 1 88 ? -0.926 -6.053 -2.241 1.00 89.88 88 VAL A C 1
ATOM 671 O O . VAL A 1 88 ? -1.178 -7.252 -2.342 1.00 89.88 88 VAL A O 1
ATOM 674 N N . THR A 1 89 ? -0.919 -5.410 -1.077 1.00 91.81 89 THR A N 1
ATOM 675 C CA . THR A 1 89 ? -1.468 -5.965 0.159 1.00 91.81 89 THR A CA 1
ATOM 676 C C . THR A 1 89 ? -2.802 -5.295 0.462 1.00 91.81 89 THR A C 1
ATOM 678 O O . THR A 1 89 ? -2.903 -4.068 0.504 1.00 91.81 89 THR A O 1
ATOM 681 N N . MET A 1 90 ? -3.834 -6.107 0.689 1.00 95.38 90 MET A N 1
ATOM 682 C CA . MET A 1 90 ? -5.143 -5.647 1.145 1.00 95.38 90 MET A CA 1
ATOM 683 C C . MET A 1 90 ? -5.421 -6.201 2.539 1.00 95.38 90 MET A C 1
ATOM 685 O O . MET A 1 90 ? -5.222 -7.389 2.792 1.00 95.38 90 MET A O 1
ATOM 689 N N . VAL A 1 91 ? -5.900 -5.346 3.438 1.00 95.31 91 VAL A N 1
ATOM 690 C CA . VAL A 1 91 ? -6.231 -5.720 4.814 1.00 95.31 91 VAL A CA 1
ATOM 691 C C . VAL A 1 91 ? -7.512 -5.031 5.269 1.00 95.31 91 VAL A C 1
ATOM 693 O O . VAL A 1 91 ? -7.784 -3.886 4.912 1.00 95.31 91 VAL A O 1
ATOM 696 N N . ILE A 1 92 ? -8.304 -5.740 6.072 1.00 95.25 92 ILE A N 1
ATOM 697 C CA . ILE A 1 92 ? -9.456 -5.173 6.773 1.00 95.25 92 ILE A CA 1
ATOM 698 C C . ILE A 1 92 ? -9.011 -4.825 8.191 1.00 95.25 92 ILE A C 1
ATOM 700 O O . ILE A 1 92 ? -8.641 -5.710 8.962 1.00 95.25 92 ILE A O 1
ATOM 704 N N . ILE A 1 93 ? -9.056 -3.541 8.534 1.00 96.19 93 ILE A N 1
ATOM 705 C CA . ILE A 1 93 ? -8.664 -3.029 9.847 1.00 96.19 93 ILE A CA 1
ATOM 706 C C . ILE A 1 93 ? -9.927 -2.627 10.617 1.00 96.19 93 ILE A C 1
ATOM 708 O O . ILE A 1 93 ? -10.704 -1.805 10.120 1.00 96.19 93 ILE A O 1
ATOM 712 N N . PRO A 1 94 ? -10.158 -3.175 11.823 1.00 97.38 94 PRO A N 1
ATOM 713 C CA . PRO A 1 94 ? -11.219 -2.695 12.693 1.00 97.38 94 PRO A CA 1
ATOM 714 C C . PRO A 1 94 ? -10.848 -1.325 13.258 1.00 97.38 94 PRO A C 1
ATOM 716 O O . PRO A 1 94 ? -9.826 -1.172 13.925 1.00 97.38 94 PRO A O 1
ATOM 719 N N . ILE A 1 95 ? -11.703 -0.337 13.012 1.00 97.94 95 ILE A N 1
ATOM 720 C CA . ILE A 1 95 ? -11.648 0.967 13.681 1.00 97.94 95 ILE A CA 1
ATOM 721 C C . ILE A 1 95 ? -12.881 1.140 14.570 1.00 97.94 95 ILE A C 1
ATOM 723 O O . ILE A 1 95 ? -13.922 0.557 14.255 1.00 97.94 95 ILE A O 1
ATOM 727 N N . PRO A 1 96 ? -12.827 1.965 15.628 1.00 98.06 96 PRO A N 1
ATOM 728 C CA . PRO A 1 96 ? -14.011 2.261 16.426 1.00 98.06 96 PRO A CA 1
ATOM 729 C C . PRO A 1 96 ? -15.151 2.811 15.563 1.00 98.06 96 PRO A C 1
ATOM 731 O O . PRO A 1 96 ? -14.931 3.645 14.677 1.00 98.06 96 PRO A O 1
ATOM 734 N N . MET A 1 97 ? -16.387 2.393 15.843 1.00 96.94 97 MET A N 1
ATOM 735 C CA . MET A 1 97 ? -17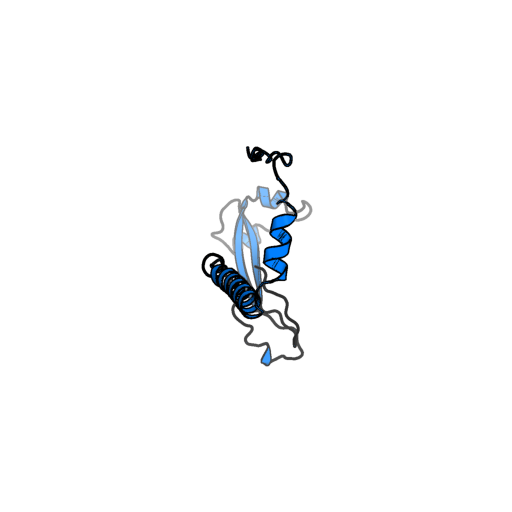.575 2.900 15.146 1.00 96.94 97 MET A CA 1
ATOM 736 C C . MET A 1 97 ? -17.678 4.432 15.235 1.00 96.94 97 MET A C 1
ATOM 738 O O . MET A 1 97 ? -18.047 5.105 14.270 1.00 96.94 97 MET A O 1
ATOM 742 N N . THR A 1 98 ? -17.272 5.005 16.369 1.00 97.19 98 THR A N 1
ATOM 743 C CA . THR A 1 98 ? -17.189 6.456 16.582 1.00 97.19 98 THR A CA 1
ATOM 744 C C . THR A 1 98 ? -16.231 7.135 15.601 1.00 97.19 98 THR A C 1
ATOM 746 O O . THR A 1 98 ? -16.581 8.166 15.028 1.00 97.19 98 THR A O 1
ATOM 749 N N . THR A 1 99 ? -15.069 6.536 15.329 1.00 97.88 99 THR A N 1
ATOM 750 C CA . THR A 1 99 ? -14.118 7.012 14.314 1.00 97.88 99 THR A CA 1
ATOM 751 C C . THR A 1 99 ? -14.721 6.924 12.915 1.00 97.88 99 THR A C 1
ATOM 753 O O . THR A 1 99 ? -14.654 7.885 12.150 1.00 97.88 99 THR A O 1
ATOM 756 N N . ALA A 1 100 ? -15.391 5.817 12.582 1.00 96.69 100 ALA A N 1
ATOM 757 C CA . ALA A 1 100 ? -16.057 5.675 11.288 1.00 96.69 100 ALA A CA 1
ATOM 758 C C . ALA A 1 100 ? -17.142 6.743 11.069 1.00 96.69 100 ALA A C 1
ATOM 760 O O . ALA A 1 100 ? -17.277 7.272 9.967 1.00 96.69 100 ALA A O 1
ATOM 761 N N . ARG A 1 101 ? -17.895 7.108 12.115 1.00 96.25 101 ARG A N 1
ATOM 762 C CA . ARG A 1 101 ? -18.899 8.187 12.068 1.00 96.25 101 ARG A CA 1
ATOM 763 C C . ARG A 1 101 ? -18.303 9.587 11.923 1.00 96.25 101 ARG A C 1
ATOM 765 O O . ARG A 1 101 ? -18.988 10.457 11.402 1.00 96.25 101 ARG A O 1
ATOM 772 N N . GLN A 1 102 ? -17.064 9.816 12.354 1.00 97.19 102 GLN A N 1
ATOM 773 C CA . GLN A 1 102 ? -16.375 11.091 12.116 1.00 97.19 102 GLN A CA 1
ATOM 774 C C . GLN A 1 102 ? -15.934 11.245 10.654 1.00 97.19 102 GLN A C 1
ATOM 776 O O . GLN A 1 102 ? -15.905 12.359 10.141 1.00 97.19 102 GLN A O 1
ATOM 781 N N . ILE A 1 103 ? -15.597 10.134 9.991 1.00 96.06 103 ILE A N 1
ATOM 782 C CA . ILE A 1 103 ? -15.097 10.125 8.608 1.00 96.06 103 ILE A CA 1
ATOM 783 C C . ILE A 1 103 ? -16.251 10.096 7.600 1.00 96.06 103 ILE A C 1
ATOM 785 O O . ILE A 1 103 ? -16.211 10.787 6.585 1.00 96.06 103 ILE A O 1
ATOM 789 N N . ILE A 1 104 ? -17.279 9.283 7.859 1.00 95.31 104 ILE A N 1
ATOM 790 C CA . ILE A 1 104 ? -18.404 9.102 6.940 1.00 95.31 104 ILE A CA 1
ATOM 791 C C . ILE A 1 104 ? -19.419 10.235 7.155 1.00 95.31 104 ILE A C 1
ATOM 793 O O . ILE A 1 104 ? -19.958 10.352 8.258 1.00 95.31 104 ILE A O 1
ATOM 797 N N . PRO A 1 105 ? -19.739 11.036 6.120 1.00 96.62 105 PRO A N 1
ATOM 798 C CA . PRO A 1 105 ? -20.696 12.132 6.244 1.00 96.62 105 PRO A CA 1
ATOM 799 C C . PRO A 1 105 ? -22.068 11.674 6.759 1.00 96.62 105 PRO A C 1
ATOM 801 O O . PRO A 1 105 ? -22.547 10.599 6.398 1.00 96.62 105 PRO A O 1
ATOM 804 N N . GLN A 1 106 ? -22.726 12.508 7.572 1.00 95.06 106 GLN A N 1
ATOM 805 C CA . GLN A 1 106 ? -23.958 12.141 8.288 1.00 95.06 106 GLN A CA 1
ATOM 806 C C . GLN A 1 106 ? -25.129 11.762 7.375 1.00 95.06 106 GLN A C 1
ATOM 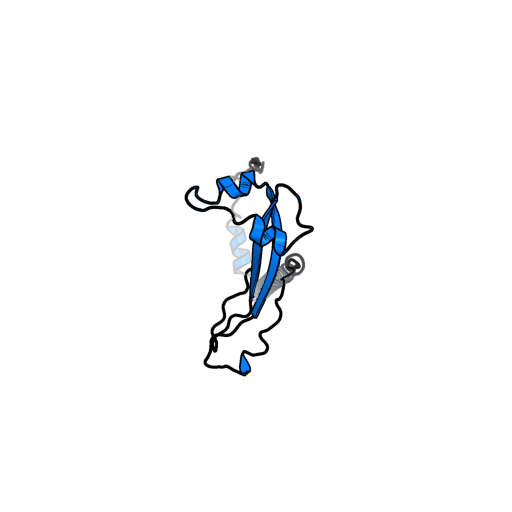808 O O . GLN A 1 106 ? -25.979 10.971 7.775 1.00 95.06 106 GLN A O 1
ATOM 813 N N . GLN A 1 107 ? -25.165 12.279 6.145 1.00 97.12 107 GLN A N 1
ATOM 814 C CA . GLN A 1 107 ? -26.169 11.898 5.152 1.00 97.12 107 GLN A CA 1
ATOM 815 C C . GLN A 1 107 ? -26.054 10.433 4.689 1.00 97.12 107 GLN A C 1
ATOM 817 O O . GLN A 1 107 ? -26.981 9.920 4.068 1.00 97.12 107 GLN A O 1
ATOM 822 N N . TYR A 1 108 ? -24.941 9.752 4.988 1.00 96.94 108 TYR A N 1
ATOM 823 C CA . TYR A 1 108 ? -24.722 8.348 4.657 1.00 96.94 108 TYR A CA 1
ATOM 824 C C . TYR A 1 108 ? -24.800 7.461 5.912 1.00 96.94 108 TYR A C 1
ATOM 826 O O . TYR A 1 108 ? -24.005 7.560 6.859 1.00 96.94 108 TYR A O 1
ATOM 834 N N . GLY A 1 109 ? -25.763 6.537 5.905 1.00 94.81 109 GLY A N 1
ATOM 835 C CA . GLY A 1 109 ? -25.875 5.494 6.924 1.00 94.81 109 GLY A CA 1
ATOM 836 C C . GLY A 1 109 ? -24.718 4.491 6.849 1.00 94.81 109 GLY A C 1
ATOM 837 O O . GLY A 1 109 ? -24.190 4.223 5.772 1.00 94.81 109 GLY A O 1
ATOM 838 N N . ILE A 1 110 ? -24.329 3.914 7.990 1.00 94.88 110 ILE A N 1
ATOM 839 C CA . ILE A 1 110 ? -23.493 2.705 8.014 1.00 94.88 110 ILE A CA 1
ATOM 840 C C . ILE A 1 110 ? -24.397 1.484 7.894 1.00 94.88 110 ILE A C 1
ATOM 842 O O . ILE A 1 110 ? -25.347 1.320 8.656 1.00 94.88 110 ILE A O 1
ATOM 846 N N . LEU A 1 111 ? -24.066 0.602 6.954 1.00 94.00 111 LEU A N 1
ATOM 847 C CA . LEU A 1 111 ? -24.772 -0.657 6.727 1.00 94.00 111 LEU A CA 1
ATOM 848 C C . LEU A 1 111 ? -24.245 -1.755 7.664 1.00 94.00 111 LEU A C 1
ATOM 850 O O . LEU A 1 111 ? -23.686 -2.755 7.215 1.00 94.00 111 LEU A O 1
ATOM 854 N N . GLU A 1 112 ? -24.407 -1.564 8.975 1.00 93.19 112 GLU A N 1
ATOM 855 C CA . GLU A 1 112 ? -23.845 -2.467 9.989 1.00 93.19 112 GLU A CA 1
ATOM 856 C C . GLU A 1 112 ? -24.325 -3.911 9.849 1.00 93.19 112 GLU A C 1
ATOM 858 O O . GLU A 1 112 ? -23.520 -4.843 9.862 1.00 93.19 112 GLU A O 1
ATOM 863 N N . GLY A 1 113 ? -25.626 -4.100 9.620 1.00 94.31 113 GLY A N 1
ATOM 864 C CA . GLY A 1 113 ? -26.192 -5.434 9.420 1.00 94.31 113 GLY A CA 1
ATOM 865 C C . GLY A 1 113 ? -25.559 -6.184 8.244 1.00 94.31 113 GLY A C 1
ATOM 866 O O . GLY A 1 113 ? -25.337 -7.388 8.339 1.00 94.31 113 GLY A O 1
ATOM 867 N N . ALA A 1 114 ? -25.209 -5.480 7.163 1.00 95.00 114 ALA A N 1
ATOM 868 C CA . ALA A 1 114 ? -24.648 -6.100 5.967 1.00 95.00 114 ALA A CA 1
ATOM 869 C C . ALA A 1 114 ? -23.229 -6.627 6.210 1.00 95.00 114 ALA A C 1
ATOM 871 O O . ALA A 1 114 ? -22.948 -7.792 5.925 1.00 95.00 114 ALA A O 1
ATOM 872 N N . TYR A 1 115 ? -22.334 -5.807 6.774 1.00 94.06 115 TYR A N 1
ATOM 873 C CA . TYR A 1 115 ? -20.964 -6.271 6.995 1.00 94.06 115 TYR A CA 1
ATOM 874 C C . TYR A 1 115 ? -20.876 -7.293 8.133 1.00 94.06 115 TYR A C 1
ATOM 876 O O . TYR A 1 115 ? -20.059 -8.207 8.051 1.00 94.06 115 TYR A O 1
ATOM 884 N N . ARG A 1 116 ? -21.730 -7.205 9.164 1.00 95.00 116 ARG A N 1
ATOM 885 C CA . ARG A 1 116 ? -21.781 -8.224 10.226 1.00 95.00 116 ARG A CA 1
ATOM 886 C C . ARG A 1 116 ? -22.298 -9.569 9.722 1.00 95.00 116 ARG A C 1
ATOM 888 O O . ARG A 1 116 ? -21.819 -10.595 10.187 1.00 95.00 116 ARG A O 1
ATOM 895 N N . ALA A 1 117 ? -23.216 -9.581 8.753 1.00 96.56 117 ALA A N 1
ATOM 896 C CA . ALA A 1 117 ? -23.651 -10.821 8.111 1.00 96.56 117 ALA A CA 1
ATOM 897 C C . ALA A 1 117 ? -22.511 -11.504 7.330 1.00 96.56 117 ALA A C 1
ATOM 899 O O . ALA A 1 117 ? -22.416 -12.728 7.333 1.00 96.56 117 ALA A O 1
ATOM 900 N N . LEU A 1 118 ? -21.630 -10.720 6.695 1.00 95.75 118 LEU A N 1
ATOM 901 C CA . LEU A 1 118 ? -20.464 -11.231 5.960 1.00 95.75 118 LEU A CA 1
ATOM 902 C C . LEU A 1 118 ? -19.304 -11.638 6.880 1.00 95.75 118 LEU A C 1
ATOM 904 O O . LEU A 1 118 ? -18.555 -12.557 6.562 1.00 95.75 118 LEU A O 1
ATOM 908 N N . MET A 1 119 ? -19.144 -10.952 8.012 1.00 95.06 119 MET A N 1
ATOM 909 C CA . MET A 1 119 ? -18.064 -11.169 8.975 1.00 95.06 119 MET A CA 1
ATOM 910 C C . MET A 1 119 ? 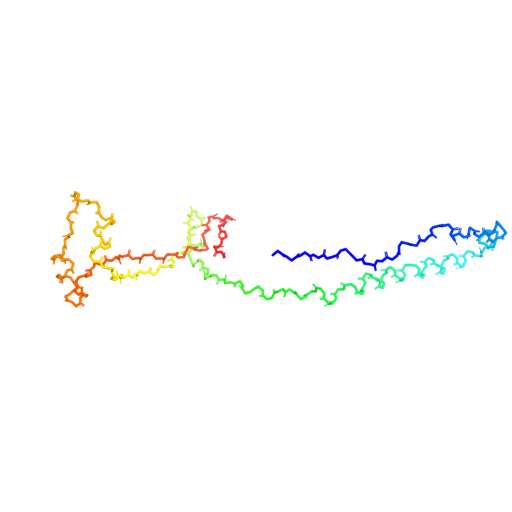-18.648 -11.349 10.387 1.00 95.06 119 MET A C 1
ATOM 912 O O . MET A 1 119 ? -18.552 -10.442 11.216 1.00 95.06 119 MET A O 1
ATOM 916 N N . PRO A 1 120 ? -19.246 -12.515 10.697 1.00 94.12 120 PRO A N 1
ATOM 917 C CA . PRO A 1 120 ? -19.978 -12.730 11.951 1.00 94.12 120 PRO A CA 1
ATOM 918 C C . PRO A 1 120 ? -19.092 -12.648 13.201 1.00 94.12 120 PRO A C 1
ATOM 920 O O . PRO A 1 120 ? -19.572 -12.303 14.276 1.00 94.12 120 PRO A O 1
ATOM 923 N N . ASN A 1 121 ? -17.792 -12.908 13.049 1.00 95.75 121 ASN A N 1
ATOM 924 C CA . ASN A 1 121 ? -16.803 -12.819 14.125 1.00 95.75 121 ASN A CA 1
ATOM 925 C C . ASN A 1 121 ? -16.081 -11.459 14.162 1.00 95.75 121 ASN A C 1
ATOM 927 O O . ASN A 1 121 ? -15.078 -11.318 14.861 1.00 95.75 121 ASN A O 1
ATOM 931 N N . PHE A 1 122 ? -16.535 -10.467 13.384 1.00 95.88 122 PHE A N 1
ATOM 932 C CA . PHE A 1 122 ? -15.941 -9.134 13.414 1.00 95.88 122 PHE A CA 1
ATOM 933 C C . PHE A 1 122 ? -16.182 -8.481 14.782 1.00 95.88 122 PHE A C 1
ATOM 935 O O . PHE A 1 122 ? -17.288 -8.611 15.320 1.00 95.88 122 PHE A O 1
ATOM 942 N N . PRO A 1 123 ? -15.197 -7.765 15.354 1.00 96.50 123 PRO A N 1
ATOM 943 C CA . PRO A 1 123 ? -15.336 -7.216 16.695 1.00 96.50 123 PRO A CA 1
ATOM 944 C C . PRO A 1 123 ? -16.596 -6.349 16.873 1.00 96.50 123 PRO A C 1
ATOM 946 O O . PRO A 1 123 ? -17.050 -5.638 15.966 1.00 96.50 123 PRO A O 1
ATOM 949 N N . ALA A 1 124 ? -17.187 -6.422 18.066 1.00 94.94 124 ALA A N 1
ATOM 950 C CA . ALA A 1 124 ? -18.291 -5.550 18.450 1.00 94.94 124 ALA A CA 1
ATOM 951 C C . ALA A 1 124 ? -17.834 -4.080 18.462 1.00 94.94 124 ALA A C 1
ATOM 953 O O . ALA A 1 124 ? -16.664 -3.804 18.711 1.00 94.94 124 ALA A O 1
ATOM 954 N N . ASP A 1 125 ? -18.755 -3.157 18.163 1.00 95.56 125 ASP A N 1
ATOM 955 C CA . ASP A 1 125 ? -18.504 -1.701 18.134 1.00 95.56 125 ASP A CA 1
ATOM 956 C C . ASP A 1 125 ? -17.351 -1.238 17.206 1.00 95.56 125 ASP A C 1
ATOM 958 O O . ASP A 1 125 ? -16.821 -0.133 17.325 1.00 95.56 125 ASP A O 1
ATOM 962 N N . MET A 1 126 ? -16.972 -2.080 16.237 1.00 97.81 126 MET A N 1
ATOM 963 C CA . MET A 1 126 ? -15.970 -1.765 15.222 1.00 97.81 126 MET A CA 1
ATOM 964 C C . MET A 1 126 ? -16.586 -1.689 13.825 1.00 97.81 126 MET A C 1
ATOM 966 O O . MET A 1 126 ? -17.524 -2.419 13.486 1.00 97.81 126 MET A O 1
ATOM 970 N N . TYR A 1 127 ? -15.991 -0.837 12.997 1.00 97.31 127 TYR A N 1
ATOM 971 C CA . TYR A 1 127 ? -16.272 -0.684 11.578 1.00 97.31 127 TYR A CA 1
ATOM 972 C C . TYR A 1 127 ? -15.087 -1.204 10.740 1.00 97.31 127 TYR A C 1
ATOM 974 O O . TYR A 1 127 ? -13.937 -0.898 11.069 1.00 97.31 127 TYR A O 1
ATOM 982 N N . PRO A 1 128 ? -15.330 -1.985 9.671 1.00 97.12 128 PRO A N 1
ATOM 983 C CA . PRO A 1 128 ? -14.270 -2.500 8.812 1.00 97.12 128 PRO A CA 1
ATOM 984 C C . PRO A 1 128 ? -13.785 -1.436 7.825 1.00 97.12 128 PRO A C 1
ATOM 986 O O . PRO A 1 128 ? -14.507 -1.042 6.909 1.00 97.12 128 PRO A O 1
ATOM 989 N N . VAL A 1 129 ? -12.534 -1.006 7.970 1.00 95.25 129 VAL A N 1
ATOM 990 C CA . VAL A 1 129 ? -11.844 -0.210 6.949 1.00 95.25 129 VAL A CA 1
ATOM 991 C C . VAL A 1 129 ? -11.044 -1.139 6.055 1.00 95.25 129 VAL A C 1
ATOM 993 O O . VAL A 1 129 ? -10.242 -1.930 6.543 1.00 95.25 129 VAL A O 1
ATOM 996 N N . VAL A 1 130 ? -11.236 -1.020 4.745 1.00 94.69 130 VAL A N 1
ATOM 997 C CA . VAL A 1 130 ? -10.377 -1.677 3.760 1.00 94.69 130 VAL A CA 1
ATOM 998 C C . VAL A 1 130 ? -9.181 -0.772 3.504 1.00 94.69 130 VAL A C 1
ATOM 1000 O O . VAL A 1 130 ? -9.341 0.353 3.033 1.00 94.69 130 VAL A O 1
ATOM 1003 N N . VAL A 1 131 ? -7.990 -1.265 3.821 1.00 94.62 131 VAL A N 1
ATOM 1004 C CA . VAL A 1 131 ? -6.727 -0.618 3.476 1.00 94.62 131 VAL A CA 1
ATOM 1005 C C . VAL A 1 131 ? -6.081 -1.407 2.355 1.00 94.62 131 VAL A C 1
ATOM 1007 O O . VAL A 1 131 ? -5.935 -2.627 2.438 1.00 94.62 131 VAL A O 1
ATOM 1010 N N . GLN A 1 132 ? -5.690 -0.690 1.311 1.00 94.56 132 GLN A N 1
ATOM 1011 C CA . GLN A 1 132 ? -4.934 -1.220 0.193 1.00 94.56 132 GLN A CA 1
ATOM 1012 C C . GLN A 1 132 ? -3.610 -0.465 0.123 1.00 94.56 132 GLN A C 1
ATOM 1014 O O . GLN A 1 132 ? -3.602 0.761 0.022 1.00 94.56 132 GLN A O 1
ATOM 1019 N N . ALA A 1 133 ? -2.507 -1.200 0.194 1.00 90.19 133 ALA A N 1
ATOM 1020 C CA . ALA A 1 133 ? -1.165 -0.673 0.000 1.00 90.19 133 ALA A CA 1
ATOM 1021 C C . ALA A 1 133 ? -0.550 -1.393 -1.200 1.00 90.19 133 ALA A C 1
ATOM 1023 O O . ALA A 1 133 ? -0.424 -2.618 -1.191 1.00 90.19 133 ALA A O 1
ATOM 1024 N N . GLY A 1 134 ? -0.252 -0.633 -2.250 1.00 88.06 134 GLY A N 1
ATOM 1025 C CA . GLY A 1 134 ? 0.366 -1.125 -3.475 1.00 88.06 134 GLY A CA 1
ATOM 1026 C C . GLY A 1 134 ? 1.802 -0.636 -3.590 1.00 88.06 134 GLY A C 1
ATOM 1027 O O . GLY A 1 134 ? 2.094 0.492 -3.199 1.00 88.06 134 GLY A O 1
ATOM 1028 N N . HIS A 1 135 ? 2.668 -1.489 -4.127 1.00 87.38 135 HIS A N 1
ATOM 1029 C CA . HIS A 1 135 ? 3.997 -1.136 -4.605 1.00 87.38 135 HIS A CA 1
ATOM 1030 C C . HIS A 1 135 ? 4.046 -1.371 -6.112 1.00 87.38 135 HIS A C 1
ATOM 1032 O O . HIS A 1 135 ? 3.933 -2.515 -6.567 1.00 87.38 135 HIS A O 1
ATOM 1038 N N . ASP A 1 136 ? 4.153 -0.276 -6.853 1.00 88.19 136 ASP A N 1
ATOM 1039 C CA . ASP A 1 136 ? 4.271 -0.255 -8.306 1.00 88.19 136 ASP A CA 1
ATOM 1040 C C . ASP A 1 136 ? 5.748 -0.202 -8.690 1.00 88.19 136 ASP A C 1
ATOM 1042 O O . ASP A 1 136 ? 6.471 0.670 -8.205 1.00 88.19 136 ASP A O 1
ATOM 1046 N N . HIS A 1 137 ? 6.192 -1.106 -9.563 1.00 90.44 137 HIS A N 1
ATOM 1047 C CA . HIS A 1 137 ? 7.597 -1.180 -9.973 1.00 90.44 137 HIS A CA 1
ATOM 1048 C C . HIS A 1 137 ? 7.778 -1.784 -11.370 1.00 90.44 137 HIS A C 1
ATOM 1050 O O . HIS A 1 137 ? 6.855 -2.371 -11.952 1.00 90.44 137 HIS A O 1
ATOM 1056 N N . ASP A 1 138 ? 8.963 -1.552 -11.932 1.00 90.44 138 ASP A N 1
ATOM 1057 C CA . ASP A 1 138 ? 9.364 -1.898 -13.299 1.00 90.44 138 ASP A CA 1
ATOM 1058 C C . ASP A 1 138 ? 8.320 -1.483 -14.357 1.00 90.44 138 ASP A C 1
ATOM 1060 O O . ASP A 1 138 ? 8.004 -2.219 -15.303 1.00 90.44 138 ASP A O 1
ATOM 1064 N N . ILE A 1 139 ? 7.746 -0.281 -14.180 1.00 91.88 139 ILE A N 1
ATOM 1065 C CA . ILE A 1 139 ? 6.825 0.323 -15.148 1.00 91.88 139 ILE A CA 1
ATOM 1066 C C . ILE A 1 139 ? 7.629 0.808 -16.349 1.00 91.88 139 ILE A C 1
ATOM 1068 O O . ILE A 1 139 ? 8.430 1.745 -16.257 1.00 91.88 139 ILE A O 1
ATOM 1072 N N . ARG A 1 140 ? 7.370 0.199 -17.505 1.00 91.19 140 ARG A N 1
ATOM 1073 C CA . ARG A 1 140 ? 8.117 0.427 -18.738 1.00 91.19 140 ARG A CA 1
ATOM 1074 C C . ARG A 1 140 ? 7.225 0.521 -19.963 1.00 91.19 140 ARG A C 1
ATOM 1076 O O . ARG A 1 140 ? 6.203 -0.156 -20.079 1.00 91.19 140 ARG A O 1
ATOM 1083 N N . PHE A 1 141 ? 7.674 1.329 -20.915 1.00 94.69 141 PHE A N 1
ATOM 1084 C CA . PHE A 1 141 ? 7.140 1.427 -22.265 1.00 94.69 141 PHE A CA 1
ATOM 1085 C C . PHE A 1 141 ? 8.306 1.632 -23.230 1.00 94.69 141 PHE A C 1
ATOM 1087 O O . PHE A 1 141 ? 8.943 2.685 -23.215 1.00 94.69 141 PHE A O 1
ATOM 1094 N N . GLN A 1 142 ? 8.585 0.635 -24.072 1.00 91.81 142 GLN A N 1
ATOM 1095 C CA . GLN A 1 142 ? 9.770 0.644 -24.937 1.00 91.81 142 GLN A CA 1
ATOM 1096 C C . GLN A 1 142 ? 11.044 0.944 -24.112 1.00 91.81 142 GLN A C 1
ATOM 1098 O O . GLN A 1 142 ? 11.280 0.330 -23.068 1.00 91.81 142 GLN A O 1
ATOM 1103 N N . ASP A 1 143 ? 11.849 1.911 -24.542 1.00 90.12 143 ASP A N 1
ATOM 1104 C CA . ASP A 1 143 ? 13.084 2.305 -23.858 1.00 90.12 143 ASP A CA 1
ATOM 1105 C C . ASP A 1 143 ? 12.849 3.260 -22.674 1.00 90.12 143 ASP A C 1
ATOM 1107 O O . ASP A 1 143 ? 13.794 3.629 -21.977 1.00 90.12 143 ASP A O 1
ATOM 1111 N N . PHE A 1 144 ? 11.598 3.652 -22.413 1.00 90.31 144 PHE A N 1
ATOM 1112 C CA . PHE A 1 144 ? 11.236 4.488 -21.274 1.00 90.31 144 PHE A CA 1
ATOM 1113 C C . PHE A 1 144 ? 10.875 3.626 -20.062 1.00 90.31 144 PHE A C 1
ATOM 1115 O O . PHE A 1 144 ? 10.099 2.674 -20.167 1.00 90.31 144 PHE A O 1
ATOM 1122 N N . GLY A 1 145 ? 11.410 3.991 -18.899 1.00 89.06 145 GLY A N 1
ATOM 1123 C CA . GLY A 1 145 ? 11.090 3.378 -17.613 1.00 89.06 145 GLY A CA 1
ATOM 1124 C C . GLY A 1 145 ? 10.903 4.437 -16.535 1.00 89.06 145 GLY A C 1
ATOM 1125 O O . GLY A 1 145 ? 11.557 5.483 -16.567 1.00 89.06 145 GLY A O 1
ATOM 1126 N N . ILE A 1 146 ? 9.997 4.172 -15.599 1.00 87.50 146 ILE A N 1
ATOM 1127 C CA . ILE A 1 146 ? 9.848 4.960 -14.375 1.00 87.50 146 ILE A CA 1
ATOM 1128 C C . ILE A 1 146 ? 10.729 4.295 -13.310 1.00 87.50 146 ILE A C 1
ATOM 1130 O O . ILE A 1 146 ? 10.596 3.088 -13.123 1.00 87.50 146 ILE A O 1
ATOM 1134 N N . PRO A 1 147 ? 11.637 5.032 -12.642 1.00 84.00 147 PRO A N 1
ATOM 1135 C CA . PRO A 1 147 ? 12.406 4.475 -11.537 1.00 84.00 147 PRO A CA 1
ATOM 1136 C C . PRO A 1 147 ? 11.484 4.006 -10.415 1.00 84.00 147 PRO A C 1
ATOM 1138 O O . PRO A 1 147 ? 10.528 4.707 -10.074 1.00 84.00 147 PRO A O 1
ATOM 1141 N N . ASP A 1 148 ? 11.811 2.866 -9.820 1.00 77.69 148 ASP A N 1
ATOM 1142 C CA . ASP A 1 148 ? 11.091 2.366 -8.655 1.00 77.69 148 ASP A CA 1
ATOM 1143 C C . ASP A 1 148 ? 11.210 3.359 -7.488 1.00 77.69 148 ASP A C 1
ATOM 1145 O O . ASP A 1 148 ? 12.227 4.044 -7.314 1.00 77.69 148 ASP A O 1
ATOM 1149 N N . PHE A 1 149 ? 10.147 3.464 -6.691 1.00 67.06 149 PHE A N 1
ATOM 1150 C CA . PHE A 1 149 ? 10.137 4.329 -5.515 1.00 67.06 149 PHE A CA 1
ATOM 1151 C C . PHE A 1 149 ? 11.055 3.736 -4.432 1.00 67.06 149 PHE A C 1
ATOM 1153 O O . PHE A 1 149 ? 10.769 2.664 -3.902 1.00 67.06 149 PHE A O 1
ATOM 1160 N N . SER A 1 150 ? 12.149 4.438 -4.113 1.00 57.81 150 SER A N 1
ATOM 1161 C CA . SER A 1 150 ? 13.143 4.064 -3.089 1.00 57.81 150 SER A CA 1
ATOM 1162 C C . SER A 1 150 ? 12.912 4.735 -1.741 1.00 57.81 150 SER A C 1
ATOM 1164 O O . SER A 1 150 ? 12.735 5.978 -1.761 1.00 57.81 150 SER A O 1
#

Organism: NCBI:txid1209932

pLDDT: mean 78.8, std 18.17, range [37.69, 98.06]

Sequence (150 aa):
MVTILPSLWPCPDLKKISLPSRDNLSSWLNMPLSNYLVQASIAVLLVIFGIQMQTTAAQATPLTCTNVDQPNPIFSQYPNNATGLLNVTMVIIPIPMTTARQIIPQQYGILEGAYRALMPNFPADMYPVVVQAGHDHDIRFQDFGIPDFS

Secondary structure (DSSP, 8-state):
---PPPP--PPP-GGG--PPPGGGHHHHHT--HHHHHHHHHHHHHHHHHHHHTTSSSS----------PPP-TTGGG-TTS-EEEEEEEEEEEEEEHHHHHHHS-TTS---HHHHHHH-TTSPTTEEEEEEEEEEEEEEEETTEEPPP--

Foldseek 3Di:
DDDDDDDPDDDDDPPPPDDPPPVVVVVVVPDDPVVVVVVVVVVVVVVVVVVVVPPDPPPPPPPPPDPDDDAFPCCVVCQQDWDWDKDKDKDWDWDALVVVPVVDDPVDDDPVVVVCVVVVPPDPRTDTDIDMDIFIDQGDHNVDTDHGDD